Protein AF-A9A2J0-F1 (afdb_monomer_lite)

Secondary structure (DSSP, 8-state):
--------B-TTS-BHHHHHHHH----THHHHHHHHHHHHHHHHHHHHHHHHHHHHHHHHHHHHHHHHHHHHHHHHHHHHHHHHHHHHHHHHHHHHHHHHHHHHHHHHHHHHHHHHHHHHHHHHHH--

pLDDT: mean 83.75, std 17.46, range [50.47, 98.62]

Radius of gyration: 54.4 Å; chains: 1; bounding box: 110×31×153 Å

Sequence (128 aa):
MPKKRKVRVNPLGIDKKRLVKNHGSPKITNISKQRKNKQNQNKKHSNIREKIKDEKQILLKDSEKLKQNLKKLQTLVISMSGLEKLSKDSIRRIQQKRQKICKENERLFKKINSSAKRLSELETKFGR

Foldseek 3Di:
DDDDDDQDDDPVRHGPVVCCVPPPDDPPVVVVVVVVVVVVVVVVVVVVVVVVVVVVVVVVVVVVVVVVVVVVVVVVVVVVVVVVVVVVVVVVVVVVVVVVVVVVVVVVVVVVVVVVVVVVVVCVVPPD

Structure (mmCIF, N/CA/C/O backbone):
data_AF-A9A2J0-F1
#
_entry.id   AF-A9A2J0-F1
#
loop_
_atom_site.group_PDB
_atom_site.id
_atom_site.type_symbol
_atom_site.label_atom_id
_atom_site.label_alt_id
_atom_site.label_comp_id
_atom_site.label_asym_id
_atom_site.label_entity_id
_atom_site.label_seq_id
_atom_site.pdbx_PDB_ins_code
_atom_site.Cartn_x
_atom_site.Cartn_y
_atom_site.Cartn_z
_atom_site.occupancy
_atom_site.B_iso_or_equiv
_atom_site.auth_seq_id
_atom_site.auth_comp_id
_atom_site.auth_asym_id
_atom_site.auth_atom_id
_atom_site.pdbx_PDB_model_num
ATOM 1 N N . MET A 1 1 ? 80.002 19.233 -80.191 1.00 51.62 1 MET A N 1
ATOM 2 C CA . MET A 1 1 ? 78.858 18.947 -81.092 1.00 51.62 1 MET A CA 1
ATOM 3 C C . MET A 1 1 ? 77.550 18.987 -80.302 1.00 51.62 1 MET A C 1
ATOM 5 O O . MET A 1 1 ? 77.440 18.237 -79.336 1.00 51.62 1 MET A O 1
ATOM 9 N N . PRO A 1 2 ? 76.583 19.867 -80.621 1.00 50.59 2 PRO A N 1
ATOM 10 C CA . PRO A 1 2 ? 75.368 20.017 -79.820 1.00 50.59 2 PRO A CA 1
ATOM 11 C C . PRO A 1 2 ? 74.375 18.873 -80.084 1.00 50.59 2 PRO A C 1
ATOM 13 O O . PRO A 1 2 ? 74.088 18.521 -81.228 1.00 50.59 2 PRO A O 1
ATOM 16 N N . LYS A 1 3 ? 73.840 18.278 -79.009 1.00 53.69 3 LYS A N 1
ATOM 17 C CA . LYS A 1 3 ? 72.864 17.177 -79.067 1.00 53.69 3 LYS A CA 1
ATOM 18 C C . LYS A 1 3 ? 71.531 17.685 -79.644 1.00 53.69 3 LYS A C 1
ATOM 20 O O . LYS A 1 3 ? 70.820 18.444 -78.986 1.00 53.69 3 LYS A O 1
ATOM 25 N N . LYS A 1 4 ? 71.168 17.253 -80.858 1.00 57.59 4 LYS A N 1
ATOM 26 C CA . LYS A 1 4 ? 69.877 17.578 -81.498 1.00 57.59 4 LYS A CA 1
ATOM 27 C C . LYS A 1 4 ? 68.721 16.931 -80.718 1.00 57.59 4 LYS A C 1
ATOM 29 O O . LYS A 1 4 ? 68.597 15.709 -80.670 1.00 57.59 4 LYS A O 1
ATOM 34 N N . ARG A 1 5 ? 67.856 17.745 -80.101 1.00 58.84 5 ARG A N 1
ATOM 35 C CA . ARG A 1 5 ? 66.616 17.282 -79.449 1.00 58.84 5 ARG A CA 1
ATOM 36 C C . ARG A 1 5 ? 65.600 16.866 -80.520 1.00 58.84 5 ARG A C 1
ATOM 38 O O . ARG A 1 5 ? 65.151 17.708 -81.290 1.00 58.84 5 ARG A O 1
ATOM 45 N N . LYS A 1 6 ? 65.208 15.586 -80.556 1.00 60.97 6 LYS A N 1
ATOM 46 C CA . LYS A 1 6 ? 64.122 15.100 -81.427 1.00 60.97 6 LYS A CA 1
ATOM 47 C C . LYS A 1 6 ? 62.783 15.674 -80.945 1.00 60.97 6 LYS A C 1
ATOM 49 O O . LYS A 1 6 ? 62.326 15.349 -79.848 1.00 60.97 6 LYS A O 1
ATOM 54 N N . VAL A 1 7 ? 62.164 16.534 -81.749 1.00 61.81 7 VAL A N 1
ATOM 55 C CA . VAL A 1 7 ? 60.816 17.063 -81.498 1.00 61.81 7 VAL A CA 1
ATOM 56 C C . VAL A 1 7 ? 59.806 15.979 -81.881 1.00 61.81 7 VAL A C 1
ATOM 58 O O . VAL A 1 7 ? 59.775 15.534 -83.024 1.00 61.81 7 VAL A O 1
ATOM 61 N N . ARG A 1 8 ? 59.002 15.502 -80.922 1.00 62.88 8 ARG A N 1
ATOM 62 C CA . ARG A 1 8 ? 57.929 14.529 -81.191 1.00 62.88 8 ARG A CA 1
ATOM 63 C C . ARG A 1 8 ? 56.725 15.257 -81.793 1.00 62.88 8 ARG A C 1
ATOM 65 O O . ARG A 1 8 ? 55.858 15.730 -81.060 1.00 62.88 8 ARG A O 1
ATOM 72 N N . VAL A 1 9 ? 56.689 15.339 -83.117 1.00 64.00 9 VAL A N 1
ATOM 73 C CA . VAL A 1 9 ? 55.522 15.777 -83.896 1.00 64.00 9 VAL A CA 1
ATOM 74 C C . VAL A 1 9 ? 54.495 14.644 -84.023 1.00 64.00 9 VAL A C 1
ATOM 76 O O . VAL A 1 9 ? 54.839 13.467 -83.912 1.00 64.00 9 VAL A O 1
ATOM 79 N N . ASN A 1 10 ? 53.216 14.989 -84.171 1.00 64.31 10 ASN A N 1
ATOM 80 C CA . ASN A 1 10 ? 52.158 14.025 -84.510 1.00 64.31 10 ASN A CA 1
ATOM 81 C C . ASN A 1 10 ? 52.184 13.712 -86.029 1.00 64.31 10 ASN A C 1
ATOM 83 O O . ASN A 1 10 ? 52.892 14.405 -86.757 1.00 64.31 10 ASN A O 1
ATOM 87 N N . PRO A 1 11 ? 51.428 12.719 -86.542 1.00 62.19 11 PRO A N 1
ATOM 88 C CA . PRO A 1 11 ? 51.513 12.285 -87.947 1.00 62.19 11 PRO A CA 1
ATOM 89 C C . PRO A 1 11 ? 51.119 13.356 -88.982 1.00 62.19 11 PRO A C 1
ATOM 91 O O . PRO A 1 11 ? 51.416 13.202 -90.156 1.00 62.19 11 PRO A O 1
ATOM 94 N N . LEU A 1 12 ? 50.518 14.468 -88.545 1.00 68.50 12 LEU A N 1
ATOM 95 C CA . LEU A 1 12 ? 50.225 15.653 -89.363 1.00 68.50 12 LEU A CA 1
ATOM 96 C C . LEU A 1 12 ? 51.346 16.718 -89.322 1.00 68.50 12 LEU A C 1
ATOM 98 O O . LEU A 1 12 ? 51.126 17.863 -89.694 1.00 68.50 12 LEU A O 1
ATOM 102 N N . GLY A 1 13 ? 52.531 16.390 -88.794 1.00 65.06 13 GLY A N 1
ATOM 103 C CA . GLY A 1 13 ? 53.693 17.292 -88.752 1.00 65.06 13 GLY A CA 1
ATOM 104 C C . GLY A 1 13 ? 53.655 18.378 -87.669 1.00 65.06 13 GLY A C 1
ATOM 105 O O . GLY A 1 13 ? 54.578 19.182 -87.565 1.00 65.06 13 GLY A O 1
ATOM 106 N N . ILE A 1 14 ? 52.623 18.404 -86.821 1.00 66.62 14 ILE A N 1
ATOM 107 C CA . ILE A 1 14 ? 52.437 19.454 -85.810 1.00 66.62 14 ILE A CA 1
ATOM 108 C C . ILE A 1 14 ? 53.140 19.082 -84.497 1.00 66.62 14 ILE A C 1
ATOM 110 O O . ILE A 1 14 ? 52.974 17.975 -83.971 1.00 66.62 14 ILE A O 1
ATOM 114 N N . ASP A 1 15 ? 53.908 20.026 -83.940 1.00 66.50 15 ASP A N 1
ATOM 115 C CA . ASP A 1 15 ? 54.575 19.871 -82.645 1.00 66.50 15 ASP A CA 1
ATOM 116 C C . ASP A 1 15 ? 53.530 19.758 -81.528 1.00 66.50 15 ASP A C 1
ATOM 118 O O . ASP A 1 15 ? 52.732 20.673 -81.291 1.00 66.50 15 ASP A O 1
ATOM 122 N N . LYS A 1 16 ? 53.554 18.632 -80.806 1.00 62.31 16 LYS A N 1
ATOM 123 C CA . LYS A 1 16 ? 52.623 18.348 -79.706 1.00 62.31 16 LYS A CA 1
ATOM 124 C C . LYS A 1 16 ? 52.633 19.451 -78.649 1.00 62.31 16 LYS A C 1
ATOM 126 O O . LYS A 1 16 ? 51.602 19.714 -78.038 1.00 62.31 16 LYS A O 1
ATOM 131 N N . LYS A 1 17 ? 53.763 20.142 -78.459 1.00 62.41 17 LYS A N 1
ATOM 132 C CA . LYS A 1 17 ? 53.866 21.256 -77.503 1.00 62.41 17 LYS A CA 1
ATOM 133 C C . LYS A 1 17 ? 53.149 22.529 -77.965 1.00 62.41 17 LYS A C 1
ATOM 135 O O . LYS A 1 17 ? 52.749 23.323 -77.117 1.00 62.41 17 LYS A O 1
ATOM 140 N N . ARG A 1 18 ? 52.976 22.731 -79.277 1.00 60.41 18 ARG A N 1
ATOM 141 C CA . ARG A 1 18 ? 52.236 23.875 -79.841 1.00 60.41 18 ARG A CA 1
ATOM 142 C C . ARG A 1 18 ? 50.724 23.634 -79.851 1.00 60.41 18 ARG A C 1
ATOM 144 O O . ARG A 1 18 ? 49.977 24.553 -79.539 1.00 60.41 18 ARG A O 1
ATOM 151 N N . LEU A 1 19 ? 50.276 22.398 -80.087 1.00 58.75 19 LEU A N 1
ATOM 152 C CA . LEU A 1 19 ? 48.853 22.017 -80.011 1.00 58.75 19 LEU A CA 1
ATOM 153 C C . LEU A 1 19 ? 48.232 22.289 -78.630 1.00 58.75 19 LEU A C 1
ATOM 155 O O . LEU A 1 19 ? 47.126 22.815 -78.543 1.00 58.75 19 LEU A O 1
ATOM 159 N N . VAL A 1 20 ? 48.969 22.002 -77.552 1.00 59.72 20 VAL A N 1
ATOM 160 C CA . VAL A 1 20 ? 48.517 22.249 -76.168 1.00 59.72 20 VAL A CA 1
ATOM 161 C C . VAL A 1 20 ? 48.371 23.747 -75.862 1.00 59.72 20 VAL A C 1
ATOM 163 O O . VAL A 1 20 ? 47.514 24.122 -75.065 1.00 59.72 20 VAL A O 1
ATOM 166 N N . LYS A 1 21 ? 49.168 24.612 -76.508 1.00 59.03 21 LYS A N 1
ATOM 167 C CA . LYS A 1 21 ? 49.096 26.073 -76.333 1.00 59.03 21 LYS A CA 1
ATOM 168 C C . LYS A 1 21 ? 47.917 26.708 -77.073 1.00 59.03 21 LYS A C 1
ATOM 170 O O . LYS A 1 21 ? 47.348 27.658 -76.553 1.00 59.03 21 LYS A O 1
ATOM 175 N N . ASN A 1 22 ? 47.540 26.178 -78.239 1.00 55.47 22 ASN A N 1
ATOM 176 C CA . ASN A 1 22 ? 46.519 26.798 -79.091 1.00 55.47 22 ASN A CA 1
ATOM 177 C C . ASN A 1 22 ? 45.091 26.298 -78.818 1.00 55.47 22 ASN A C 1
ATOM 179 O O . ASN A 1 22 ? 44.147 27.039 -79.065 1.00 55.47 22 ASN A O 1
ATOM 183 N N . HIS A 1 23 ? 44.914 25.076 -78.297 1.00 55.78 23 HIS A N 1
ATOM 184 C CA . HIS A 1 23 ? 43.576 24.496 -78.080 1.00 55.78 23 HIS A CA 1
ATOM 185 C C . HIS A 1 23 ? 43.218 24.214 -76.622 1.00 55.78 23 HIS A C 1
ATOM 187 O O . HIS A 1 23 ? 42.132 23.705 -76.358 1.00 55.78 23 HIS A O 1
ATOM 193 N N . GLY A 1 24 ? 44.090 24.578 -75.677 1.00 51.75 24 GLY A N 1
ATOM 194 C CA . GLY A 1 24 ? 43.877 24.319 -74.259 1.00 51.75 24 GLY A CA 1
ATOM 195 C C . GLY A 1 24 ? 43.843 22.822 -73.936 1.00 51.75 24 GLY A C 1
ATOM 196 O O . GLY A 1 24 ? 43.386 21.969 -74.694 1.00 51.75 24 GLY A O 1
ATOM 197 N N . SER A 1 25 ? 44.353 22.453 -72.771 1.00 53.72 25 SER A N 1
ATOM 198 C CA . SER A 1 25 ? 44.168 21.098 -72.255 1.00 53.72 25 SER A CA 1
ATOM 199 C C . SER A 1 25 ? 42.660 20.811 -72.141 1.00 53.72 25 SER A C 1
ATOM 201 O O . SER A 1 25 ? 41.952 21.658 -71.579 1.00 53.72 25 SER A O 1
ATOM 203 N N . PRO A 1 26 ? 42.130 19.643 -72.567 1.00 53.53 26 PRO A N 1
ATOM 204 C CA . PRO A 1 26 ? 40.796 19.243 -72.131 1.00 53.53 26 PRO A CA 1
ATOM 205 C C . PRO A 1 26 ? 40.772 19.316 -70.600 1.00 53.53 26 PRO A C 1
ATOM 207 O O . PRO A 1 26 ? 41.730 18.902 -69.944 1.00 53.53 26 PRO A O 1
ATOM 210 N N . LYS A 1 27 ? 39.730 19.936 -70.032 1.00 51.12 27 LYS A N 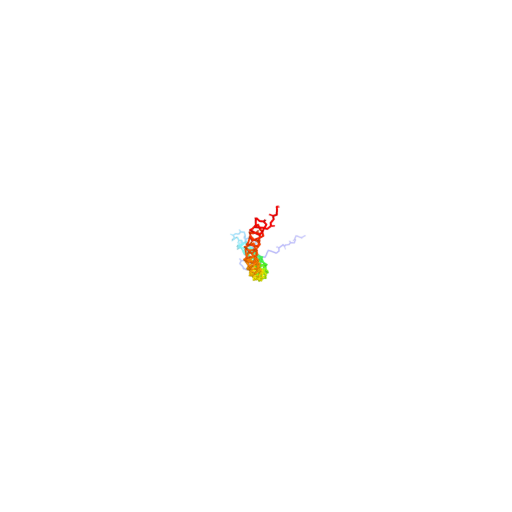1
ATOM 211 C CA . LYS A 1 27 ? 39.594 20.267 -68.601 1.00 51.12 27 LYS A CA 1
ATOM 212 C C . LYS A 1 27 ? 39.628 19.007 -67.711 1.00 51.12 27 LYS A C 1
ATOM 214 O O . LYS A 1 27 ? 38.610 18.579 -67.177 1.00 51.12 27 LYS A O 1
ATOM 219 N N . ILE A 1 28 ? 40.807 18.428 -67.482 1.00 50.47 28 ILE A N 1
ATOM 220 C CA . ILE A 1 28 ? 41.041 17.326 -66.524 1.00 50.47 28 ILE A CA 1
ATOM 221 C C . ILE A 1 28 ? 40.935 17.839 -65.069 1.00 50.47 28 ILE A C 1
ATOM 223 O O . ILE A 1 28 ? 40.810 17.066 -64.119 1.00 50.47 28 ILE A O 1
ATOM 227 N N . THR A 1 29 ? 40.872 19.157 -64.870 1.00 51.03 29 THR A N 1
ATOM 228 C CA . THR A 1 29 ? 40.704 19.812 -63.565 1.00 51.03 29 THR A CA 1
ATOM 229 C C . THR A 1 29 ? 39.357 19.549 -62.880 1.00 51.03 29 THR A C 1
ATOM 231 O O . THR A 1 29 ? 39.261 19.749 -61.669 1.00 51.03 29 THR A O 1
ATOM 234 N N . ASN A 1 30 ? 38.339 19.046 -63.590 1.00 54.28 30 ASN A N 1
ATOM 235 C CA . ASN A 1 30 ? 37.016 18.789 -63.003 1.00 54.28 30 ASN A CA 1
ATOM 236 C C . ASN A 1 30 ? 36.823 17.347 -62.501 1.00 54.28 30 ASN A C 1
ATOM 238 O O . ASN A 1 30 ? 36.126 17.141 -61.508 1.00 54.28 30 ASN A O 1
ATOM 242 N N . ILE A 1 31 ? 37.482 16.353 -63.107 1.00 56.12 31 ILE A N 1
ATOM 243 C CA . ILE A 1 31 ? 37.319 14.934 -62.731 1.00 56.12 31 ILE A CA 1
ATOM 244 C C . ILE A 1 31 ? 37.977 14.648 -61.373 1.00 56.12 31 ILE A C 1
ATOM 246 O O . ILE A 1 31 ? 37.411 13.943 -60.535 1.00 56.12 31 ILE A O 1
ATOM 250 N N . SER A 1 32 ? 39.151 15.231 -61.108 1.00 59.59 32 SER A N 1
ATOM 251 C CA . SER A 1 32 ? 39.848 15.074 -59.823 1.00 59.59 32 SER A CA 1
ATOM 252 C C . SER A 1 32 ? 39.101 15.754 -58.668 1.00 59.59 32 SER A C 1
ATOM 254 O O . SER A 1 32 ? 39.010 15.183 -57.581 1.00 59.59 32 SER A O 1
ATOM 256 N N . LYS A 1 33 ? 38.492 16.924 -58.910 1.00 61.62 33 LYS A N 1
ATOM 257 C CA . LYS A 1 33 ? 37.623 17.619 -57.945 1.00 61.62 33 LYS A CA 1
ATOM 258 C C . LYS A 1 33 ? 36.334 16.840 -57.675 1.00 61.62 33 LYS A C 1
ATOM 260 O O . LYS A 1 33 ? 35.976 16.656 -56.517 1.00 61.62 33 LYS A O 1
ATOM 265 N N . GLN A 1 34 ? 35.680 16.305 -58.709 1.00 61.75 34 GLN A N 1
ATOM 266 C CA . GLN A 1 34 ? 34.487 15.465 -58.546 1.00 61.75 34 GLN A CA 1
ATOM 267 C C . GLN A 1 34 ? 34.779 14.170 -57.773 1.00 61.75 34 GLN A C 1
ATOM 269 O O . GLN A 1 34 ? 33.997 13.796 -56.900 1.00 61.75 34 GLN A O 1
ATOM 274 N N . ARG A 1 35 ? 35.913 13.501 -58.031 1.00 63.47 35 ARG A N 1
ATOM 275 C CA . ARG A 1 35 ? 36.324 12.297 -57.284 1.00 63.47 35 ARG A CA 1
ATOM 276 C C . ARG A 1 35 ? 36.653 12.600 -55.820 1.00 63.47 35 ARG A C 1
ATOM 278 O O . ARG A 1 35 ? 36.184 11.873 -54.947 1.00 63.47 35 ARG A O 1
ATOM 285 N N . LYS A 1 36 ? 37.375 13.693 -55.537 1.00 68.50 36 LYS A N 1
ATOM 286 C CA . LYS A 1 36 ? 37.640 14.153 -54.159 1.00 68.50 36 LYS A CA 1
ATOM 287 C C . LYS A 1 36 ? 36.349 14.524 -53.422 1.00 68.50 36 LYS A C 1
ATOM 289 O O . LYS A 1 36 ? 36.168 14.126 -52.275 1.00 68.50 36 LYS A O 1
ATOM 294 N N . ASN A 1 37 ? 35.418 15.204 -54.093 1.00 65.12 37 ASN A N 1
ATOM 295 C CA . ASN A 1 37 ? 34.115 15.539 -53.516 1.00 65.12 37 ASN A CA 1
ATOM 296 C C . ASN A 1 37 ? 33.284 14.285 -53.216 1.00 65.12 37 ASN A C 1
ATOM 298 O O . ASN A 1 37 ? 32.743 14.183 -52.119 1.00 65.12 37 ASN A O 1
ATOM 302 N N . LYS A 1 38 ? 33.241 13.299 -54.125 1.00 68.69 38 LYS A N 1
ATOM 303 C CA . LYS A 1 38 ? 32.571 12.008 -53.882 1.00 68.69 38 LYS A CA 1
ATOM 304 C C . LYS A 1 38 ? 33.201 11.231 -52.720 1.00 68.69 38 LYS A C 1
ATOM 306 O O . LYS A 1 38 ? 32.475 10.711 -51.881 1.00 68.69 38 LYS A O 1
ATOM 311 N N . GLN A 1 39 ? 34.530 11.193 -52.611 1.00 68.00 39 GLN A N 1
ATOM 312 C CA . GLN A 1 39 ? 35.205 10.555 -51.472 1.00 68.00 39 GLN A CA 1
ATOM 313 C C . GLN A 1 39 ? 34.900 11.260 -50.142 1.00 68.00 39 GLN A C 1
ATOM 315 O O . GLN A 1 39 ? 34.634 10.590 -49.147 1.00 68.00 39 GLN A O 1
ATOM 320 N N . ASN A 1 40 ? 34.876 12.596 -50.119 1.00 70.00 40 ASN A N 1
ATOM 321 C CA . ASN A 1 40 ? 34.511 13.360 -48.923 1.00 70.00 40 ASN A CA 1
ATOM 322 C C . ASN A 1 40 ? 33.041 13.161 -48.527 1.00 70.00 40 ASN A C 1
ATOM 324 O O . ASN A 1 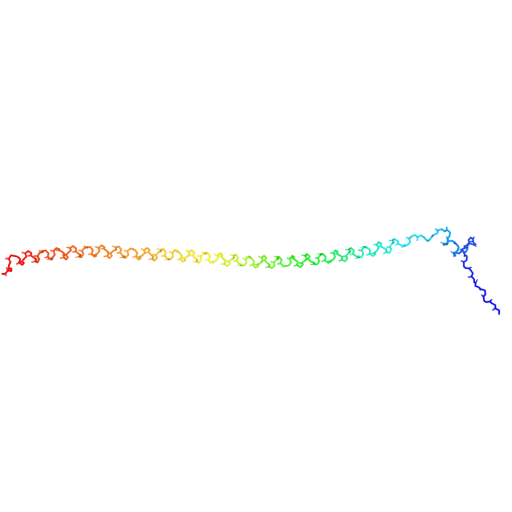40 ? 32.748 13.041 -47.341 1.00 70.00 40 ASN A O 1
ATOM 328 N N . GLN A 1 41 ? 32.128 13.088 -49.498 1.00 70.56 41 GLN A N 1
ATOM 329 C CA . GLN A 1 41 ? 30.715 12.771 -49.262 1.00 70.56 41 GLN A CA 1
ATOM 330 C C . GLN A 1 41 ? 30.567 11.363 -48.665 1.00 70.56 41 GLN A C 1
ATOM 332 O O . GLN A 1 41 ? 29.944 11.203 -47.621 1.00 70.56 41 GLN A O 1
ATOM 337 N N . ASN A 1 42 ? 31.231 10.357 -49.244 1.00 71.69 42 ASN A N 1
ATOM 338 C CA . ASN A 1 42 ? 31.192 8.982 -48.739 1.00 71.69 42 ASN A CA 1
ATOM 339 C C . ASN A 1 42 ? 31.740 8.866 -47.306 1.00 71.69 42 ASN A C 1
ATOM 341 O O . ASN A 1 42 ? 31.136 8.190 -46.477 1.00 71.69 42 ASN A O 1
ATOM 345 N N . LYS A 1 43 ? 32.832 9.573 -46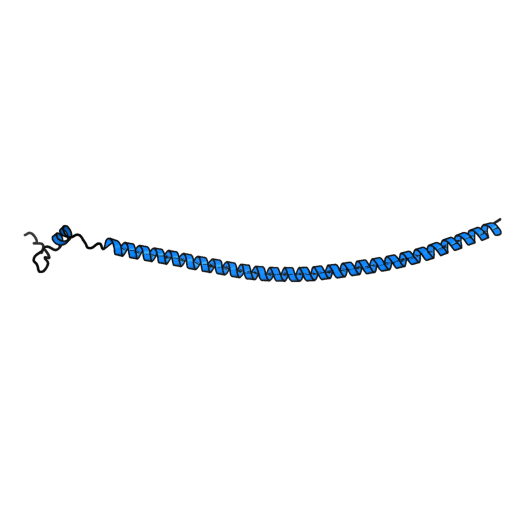.982 1.00 74.88 43 LYS A N 1
ATOM 346 C CA . LYS A 1 43 ? 33.369 9.642 -45.610 1.00 74.88 43 LYS A CA 1
ATOM 347 C C . LYS A 1 43 ? 32.387 10.296 -44.635 1.00 74.88 43 LYS A C 1
ATOM 349 O O . LYS A 1 43 ? 32.165 9.768 -43.551 1.00 74.88 43 LYS A O 1
ATOM 354 N N . LYS A 1 44 ? 31.755 11.410 -45.027 1.00 77.88 44 LYS A N 1
ATOM 355 C CA . LYS A 1 44 ? 30.720 12.069 -44.212 1.00 77.88 44 LYS A CA 1
ATOM 356 C C . LYS A 1 44 ? 29.530 11.140 -43.956 1.00 77.88 44 LYS A C 1
ATOM 358 O O . LYS A 1 44 ? 29.099 11.020 -42.815 1.00 77.88 44 LYS A O 1
ATOM 363 N N . HIS A 1 45 ? 29.040 10.441 -44.980 1.00 76.25 45 HIS A N 1
ATOM 364 C CA . HIS A 1 45 ? 27.954 9.471 -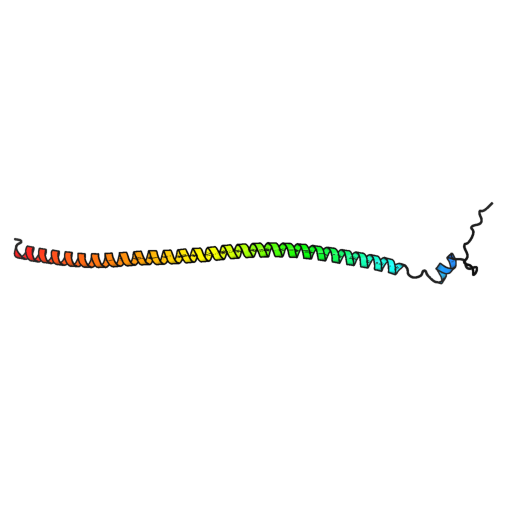44.828 1.00 76.25 45 HIS A CA 1
ATOM 365 C C . HIS A 1 45 ? 28.342 8.272 -43.954 1.00 76.25 45 HIS A C 1
ATOM 367 O O . HIS A 1 45 ? 27.499 7.800 -43.195 1.00 76.25 45 HIS A O 1
ATOM 373 N N . SER A 1 46 ? 29.593 7.802 -44.020 1.00 78.88 46 SER A N 1
ATOM 374 C CA . SER A 1 46 ? 30.101 6.746 -43.131 1.00 78.88 46 SER A CA 1
ATOM 375 C C . SER A 1 46 ? 30.078 7.189 -41.668 1.00 78.88 46 SER A C 1
ATOM 377 O O . SER A 1 46 ? 29.481 6.508 -40.842 1.00 78.88 46 SER A O 1
ATOM 379 N N . ASN A 1 47 ? 30.609 8.381 -41.368 1.00 87.50 47 ASN A N 1
ATOM 380 C CA . ASN A 1 47 ? 30.607 8.927 -40.006 1.00 87.50 47 ASN A CA 1
ATOM 381 C C . ASN A 1 47 ? 29.189 9.149 -39.466 1.00 87.50 47 ASN A C 1
ATOM 383 O O . ASN A 1 47 ? 28.930 8.911 -38.293 1.00 87.50 47 ASN A O 1
ATOM 387 N N . ILE A 1 48 ? 28.257 9.611 -40.307 1.00 92.31 48 ILE A N 1
ATOM 388 C CA . ILE A 1 48 ? 26.854 9.779 -39.904 1.00 92.31 48 ILE A CA 1
ATOM 389 C C . ILE A 1 48 ? 26.215 8.416 -39.605 1.00 92.31 48 ILE A C 1
ATOM 391 O O . ILE A 1 48 ? 25.513 8.279 -38.610 1.00 92.31 48 ILE A O 1
ATOM 395 N N . ARG A 1 49 ? 26.476 7.390 -40.426 1.00 91.56 49 ARG A N 1
ATOM 396 C CA . ARG A 1 49 ? 25.959 6.033 -40.187 1.00 91.56 49 ARG A CA 1
ATOM 397 C C . ARG A 1 49 ? 26.501 5.418 -38.900 1.00 91.56 49 ARG A C 1
ATOM 399 O O . ARG A 1 49 ? 25.743 4.733 -38.222 1.00 91.56 49 ARG A O 1
ATOM 406 N N . GLU A 1 50 ? 27.772 5.635 -38.576 1.00 90.94 50 GLU A N 1
ATOM 407 C CA . GLU A 1 50 ? 28.358 5.173 -37.311 1.00 90.94 50 GLU A CA 1
ATOM 408 C C . GLU A 1 50 ? 27.725 5.882 -36.113 1.00 90.94 50 GLU A C 1
ATOM 410 O O . GLU A 1 50 ? 27.200 5.206 -35.236 1.00 90.94 50 GLU A O 1
ATOM 415 N N . LYS A 1 51 ? 27.609 7.216 -36.147 1.00 93.50 51 LYS A N 1
ATOM 416 C CA . LYS A 1 51 ? 26.917 7.975 -35.091 1.00 93.50 51 LYS A CA 1
ATOM 417 C C . LYS A 1 51 ? 25.481 7.503 -34.860 1.00 93.50 51 LYS A C 1
ATOM 419 O O . LYS A 1 51 ? 25.080 7.296 -33.723 1.00 93.50 51 LYS A O 1
ATOM 424 N N . ILE A 1 52 ? 24.727 7.259 -35.935 1.00 94.75 52 ILE A N 1
ATOM 425 C CA . ILE A 1 52 ? 23.355 6.734 -35.841 1.00 94.75 52 ILE A CA 1
ATOM 426 C C . ILE A 1 52 ? 23.333 5.335 -35.204 1.00 94.75 52 ILE A C 1
ATOM 428 O O . ILE A 1 52 ? 22.410 5.016 -34.453 1.00 94.75 52 ILE A O 1
ATOM 432 N N . LYS A 1 53 ? 24.315 4.473 -35.500 1.00 95.00 53 LYS A N 1
ATOM 433 C CA . LYS A 1 53 ? 24.412 3.149 -34.865 1.00 95.00 53 LYS A CA 1
ATOM 434 C C . LYS A 1 53 ? 24.681 3.272 -33.367 1.00 95.00 53 LYS A C 1
ATOM 436 O O . LYS A 1 53 ? 24.012 2.584 -32.597 1.00 95.00 53 LYS A O 1
ATOM 441 N N . ASP A 1 54 ? 25.595 4.154 -32.977 1.00 94.75 54 ASP A N 1
ATOM 442 C CA . ASP A 1 54 ? 25.943 4.386 -31.574 1.00 94.75 54 ASP A CA 1
ATOM 443 C C . ASP A 1 54 ? 24.744 4.947 -30.798 1.00 94.75 54 ASP A C 1
ATOM 445 O O . ASP A 1 54 ? 24.359 4.400 -29.763 1.00 94.75 54 ASP A O 1
ATOM 449 N N . GLU A 1 55 ? 24.071 5.964 -31.344 1.00 95.38 55 GLU A N 1
ATOM 450 C CA . GLU A 1 55 ? 22.849 6.540 -30.767 1.00 95.38 55 GLU A CA 1
ATOM 451 C C . GLU A 1 55 ? 21.738 5.494 -30.633 1.00 95.38 55 GLU A C 1
ATOM 453 O O . GLU A 1 55 ? 21.094 5.392 -29.587 1.00 95.38 55 GLU A O 1
ATOM 458 N N . LYS A 1 56 ? 21.543 4.646 -31.651 1.00 96.25 56 LYS A N 1
ATOM 459 C CA . LYS A 1 56 ? 20.571 3.549 -31.585 1.00 96.25 56 LYS A CA 1
ATOM 460 C C . LYS A 1 56 ? 20.915 2.558 -30.472 1.00 96.25 56 LYS A C 1
ATOM 462 O O . LYS A 1 56 ? 20.013 2.073 -29.793 1.00 96.25 56 LYS A O 1
ATOM 467 N N . GLN A 1 57 ? 22.194 2.246 -30.275 1.00 95.88 57 GLN A N 1
ATOM 468 C CA . GLN A 1 57 ? 22.617 1.326 -29.222 1.00 95.88 57 GLN A CA 1
ATOM 469 C C . GLN A 1 57 ? 22.415 1.924 -27.824 1.00 95.88 57 GLN A C 1
ATOM 471 O O . GLN A 1 57 ? 21.989 1.207 -26.918 1.00 95.88 57 GLN A O 1
ATOM 476 N N . ILE A 1 58 ? 22.669 3.225 -27.655 1.00 96.69 58 ILE A N 1
ATOM 477 C CA . ILE A 1 58 ? 22.380 3.953 -26.412 1.00 96.69 58 ILE A CA 1
ATOM 478 C C . ILE A 1 58 ? 20.875 3.923 -26.127 1.00 96.69 58 ILE A C 1
ATOM 480 O O . ILE A 1 58 ? 20.471 3.473 -25.058 1.00 96.69 58 ILE A O 1
ATOM 484 N N . LEU A 1 59 ? 20.042 4.275 -27.110 1.00 97.00 59 LEU A N 1
ATOM 485 C CA . LEU A 1 59 ? 18.583 4.263 -26.966 1.00 97.00 59 LEU A CA 1
ATOM 486 C C . LEU A 1 59 ? 18.029 2.880 -26.600 1.00 97.00 59 LEU A C 1
ATOM 488 O O . LEU A 1 59 ? 17.095 2.780 -25.805 1.00 97.00 59 LEU A O 1
ATOM 492 N N . LEU A 1 60 ? 18.597 1.803 -27.151 1.00 97.19 60 LEU A N 1
ATOM 493 C CA . LEU A 1 60 ? 18.205 0.439 -26.789 1.00 97.19 60 LEU A CA 1
ATOM 494 C C . LEU A 1 60 ? 18.536 0.126 -25.324 1.00 97.19 60 LEU A C 1
ATOM 496 O O . LEU A 1 60 ? 17.667 -0.363 -24.602 1.00 97.19 60 LEU A O 1
ATOM 500 N N . LYS A 1 61 ? 19.749 0.465 -24.867 1.00 97.06 61 LYS A N 1
ATOM 501 C CA . LYS A 1 61 ? 20.156 0.288 -23.461 1.00 97.06 61 LYS A CA 1
ATOM 502 C C . LYS A 1 61 ? 19.277 1.104 -22.514 1.00 97.06 61 LYS A C 1
ATOM 504 O O . LYS A 1 61 ? 18.831 0.587 -21.489 1.00 97.06 61 LYS A O 1
ATOM 509 N N . ASP A 1 62 ? 18.984 2.350 -22.869 1.00 97.50 62 ASP A N 1
ATOM 510 C CA . ASP A 1 62 ? 18.119 3.222 -22.074 1.00 97.50 62 ASP A CA 1
ATOM 511 C C . ASP A 1 62 ? 16.683 2.693 -22.027 1.00 97.50 62 ASP A C 1
ATOM 513 O O . ASP A 1 62 ? 16.065 2.676 -20.961 1.00 97.50 62 ASP A O 1
ATOM 517 N N . SER A 1 63 ? 16.168 2.169 -23.144 1.00 97.38 63 SER A N 1
ATOM 518 C CA . SER A 1 63 ? 14.854 1.522 -23.200 1.00 97.38 63 SER A CA 1
ATOM 519 C C . SER A 1 63 ? 14.777 0.296 -22.286 1.00 97.38 63 SER A C 1
ATOM 521 O O . SER A 1 63 ? 13.806 0.128 -21.545 1.00 97.38 63 SER A O 1
ATOM 523 N N . GLU A 1 64 ? 15.801 -0.558 -22.288 1.00 97.44 64 GLU A N 1
ATOM 524 C CA . GLU A 1 64 ? 15.868 -1.726 -21.405 1.00 97.44 64 GLU A CA 1
ATOM 525 C C . GLU A 1 64 ? 15.936 -1.324 -19.931 1.00 97.44 64 GLU A C 1
ATOM 527 O O . GLU A 1 64 ? 15.181 -1.850 -19.107 1.00 97.44 64 GLU A O 1
ATOM 532 N N . LYS A 1 65 ? 16.777 -0.338 -19.600 1.00 97.75 65 LYS A N 1
ATOM 533 C CA . LYS A 1 65 ? 16.879 0.215 -18.245 1.00 97.75 65 LYS A CA 1
ATOM 534 C C . LYS A 1 65 ? 15.546 0.805 -17.784 1.00 97.75 65 LYS A C 1
ATOM 536 O O . LYS A 1 65 ? 15.122 0.564 -16.652 1.00 97.75 65 LYS A O 1
ATOM 541 N N . LEU A 1 66 ? 14.846 1.518 -18.664 1.00 98.12 66 LEU A N 1
ATOM 542 C CA . LEU A 1 66 ? 13.533 2.081 -18.369 1.00 98.12 66 LEU A CA 1
ATOM 543 C C . LEU A 1 66 ? 12.494 0.983 -18.112 1.00 98.12 66 LEU A C 1
ATOM 545 O O . LEU A 1 66 ? 11.762 1.068 -17.129 1.00 98.12 66 LEU A O 1
ATOM 549 N N . LYS A 1 67 ? 12.471 -0.088 -18.918 1.00 97.81 67 LYS A N 1
ATOM 550 C CA . LYS A 1 67 ? 11.594 -1.254 -18.690 1.00 97.81 67 LYS A CA 1
ATOM 551 C C . LYS A 1 67 ? 11.858 -1.914 -17.336 1.00 97.81 67 LYS A C 1
ATOM 553 O O . LYS A 1 67 ? 10.913 -2.293 -16.645 1.00 97.81 67 LYS A O 1
ATOM 558 N N . GLN A 1 68 ? 13.123 -2.046 -16.939 1.00 98.00 68 GLN A N 1
ATOM 559 C CA . GLN A 1 68 ? 13.482 -2.589 -15.626 1.00 98.00 68 GLN A CA 1
ATOM 560 C C . GLN A 1 68 ? 13.013 -1.680 -14.485 1.00 98.00 68 GLN A C 1
ATOM 562 O O . GLN A 1 68 ? 12.448 -2.168 -13.506 1.00 98.00 68 GLN A O 1
ATOM 567 N N . ASN A 1 69 ? 13.200 -0.366 -14.615 1.00 98.00 69 ASN A N 1
ATOM 568 C CA . ASN A 1 69 ? 12.735 0.601 -13.621 1.00 98.00 69 ASN A CA 1
ATOM 569 C C . ASN A 1 69 ? 11.206 0.605 -13.500 1.00 98.00 69 ASN A C 1
ATOM 571 O O . ASN A 1 69 ? 10.688 0.622 -12.386 1.00 98.00 69 ASN A O 1
ATOM 575 N N . LEU A 1 70 ? 10.486 0.500 -14.620 1.00 98.06 70 LEU A N 1
ATOM 576 C CA . LEU A 1 70 ? 9.028 0.365 -14.638 1.00 98.06 70 LEU A CA 1
ATOM 577 C C . LEU A 1 70 ? 8.561 -0.869 -13.861 1.00 98.06 70 LEU A C 1
ATOM 579 O O . LEU A 1 70 ? 7.681 -0.752 -13.014 1.00 98.06 70 LEU A O 1
ATOM 583 N N . LYS A 1 71 ? 9.194 -2.030 -14.076 1.00 97.31 71 LYS A N 1
ATOM 584 C CA . LYS A 1 71 ? 8.892 -3.251 -13.308 1.00 97.31 71 LYS A CA 1
ATOM 585 C C . LYS A 1 71 ? 9.138 -3.062 -11.811 1.00 97.31 71 LYS A C 1
ATOM 587 O O . LYS A 1 71 ? 8.295 -3.438 -11.005 1.00 97.31 71 LYS A O 1
ATOM 592 N N . LYS A 1 72 ? 10.264 -2.446 -11.429 1.00 97.81 72 LYS A N 1
ATOM 593 C CA . LYS A 1 72 ? 10.569 -2.150 -10.017 1.00 97.81 72 LYS A CA 1
ATOM 594 C C . LYS A 1 72 ? 9.503 -1.248 -9.390 1.00 97.81 72 LYS A C 1
ATOM 596 O O . LYS A 1 72 ? 9.032 -1.544 -8.296 1.00 97.81 72 LYS A O 1
ATOM 601 N N . LEU A 1 73 ? 9.090 -0.191 -10.091 1.00 97.69 73 LEU A N 1
ATOM 602 C CA . LEU A 1 73 ? 8.029 0.710 -9.635 1.00 97.69 73 LEU A CA 1
ATOM 603 C C . LEU A 1 73 ? 6.680 -0.006 -9.507 1.00 97.69 73 LEU A C 1
ATOM 605 O O . LEU A 1 73 ? 5.994 0.186 -8.510 1.00 97.69 73 LEU A O 1
ATOM 609 N N . GLN A 1 74 ? 6.317 -0.871 -10.455 1.00 97.38 74 GLN A N 1
ATOM 610 C CA . GLN A 1 74 ? 5.090 -1.672 -10.372 1.00 97.38 74 GLN A CA 1
ATOM 611 C C . GLN A 1 74 ? 5.085 -2.580 -9.138 1.00 97.38 74 GLN A C 1
ATOM 613 O O . GLN A 1 74 ? 4.100 -2.604 -8.400 1.00 97.38 74 GLN A O 1
ATOM 618 N N . THR A 1 75 ? 6.195 -3.272 -8.863 1.00 96.56 75 THR A N 1
ATOM 619 C CA . THR A 1 75 ? 6.335 -4.090 -7.650 1.00 96.56 75 THR A CA 1
ATOM 620 C C . THR A 1 75 ? 6.189 -3.244 -6.386 1.00 96.56 75 THR A C 1
ATOM 622 O O . THR A 1 75 ? 5.462 -3.638 -5.475 1.00 96.56 75 THR A O 1
ATOM 625 N N . LEU A 1 76 ? 6.820 -2.065 -6.347 1.00 97.38 76 LEU A N 1
ATOM 626 C CA . LEU A 1 76 ? 6.715 -1.140 -5.217 1.00 97.38 76 LEU A CA 1
ATOM 627 C C . LEU A 1 76 ? 5.278 -0.652 -4.996 1.00 97.38 76 LEU A C 1
ATOM 629 O O . LEU A 1 76 ? 4.811 -0.613 -3.861 1.00 97.38 76 LEU A O 1
ATOM 633 N N . VAL A 1 77 ? 4.545 -0.321 -6.061 1.00 96.38 77 VAL A N 1
ATOM 634 C CA . VAL A 1 77 ? 3.135 0.087 -5.960 1.00 96.38 77 VAL A CA 1
ATOM 635 C C . VAL A 1 77 ? 2.284 -1.038 -5.370 1.00 96.38 77 VAL A C 1
ATOM 637 O O . VAL A 1 77 ? 1.491 -0.796 -4.459 1.00 96.38 77 VAL A O 1
ATOM 640 N N . ILE A 1 78 ? 2.479 -2.279 -5.825 1.00 95.00 78 ILE A N 1
ATOM 641 C CA . ILE A 1 78 ? 1.758 -3.439 -5.285 1.00 95.00 78 ILE A CA 1
ATOM 642 C C . ILE A 1 78 ? 2.093 -3.626 -3.801 1.00 95.00 78 ILE A C 1
ATOM 644 O O . ILE A 1 78 ? 1.171 -3.747 -2.991 1.00 95.00 78 ILE A O 1
ATOM 648 N N . SER A 1 79 ? 3.375 -3.585 -3.418 1.00 95.69 79 SER A N 1
ATOM 649 C CA . SER A 1 79 ? 3.769 -3.724 -2.011 1.00 95.69 79 SER A CA 1
ATOM 650 C C . SER A 1 79 ? 3.194 -2.610 -1.141 1.00 95.69 79 SER A C 1
ATOM 652 O O . SER A 1 79 ? 2.666 -2.890 -0.068 1.00 95.69 79 SER A O 1
ATOM 654 N N . MET A 1 80 ? 3.210 -1.364 -1.624 1.00 96.75 80 MET A N 1
ATOM 655 C CA . MET A 1 80 ? 2.629 -0.222 -0.914 1.00 96.75 80 MET A CA 1
ATOM 656 C C . MET A 1 80 ? 1.117 -0.380 -0.734 1.00 96.75 80 MET A C 1
ATOM 658 O O . MET A 1 80 ? 0.609 -0.167 0.365 1.00 96.75 80 MET A O 1
ATOM 662 N N . SER A 1 81 ? 0.401 -0.844 -1.763 1.00 94.69 81 SER A N 1
ATOM 663 C CA . SER A 1 81 ? -1.035 -1.130 -1.653 1.00 94.69 81 SER A CA 1
ATOM 664 C C . SER A 1 81 ? -1.337 -2.246 -0.641 1.00 94.69 81 SER A C 1
ATOM 666 O O . SER A 1 81 ? -2.338 -2.191 0.075 1.00 94.69 81 SER A O 1
ATOM 668 N N . GLY A 1 82 ? -0.458 -3.251 -0.536 1.00 95.62 82 GLY A N 1
ATOM 669 C CA . GLY A 1 82 ? -0.549 -4.309 0.469 1.00 95.62 82 GLY A CA 1
ATOM 670 C C . GLY A 1 82 ? -0.356 -3.774 1.888 1.00 95.62 82 GLY A C 1
ATOM 671 O O . GLY A 1 82 ? -1.153 -4.080 2.775 1.00 95.62 82 GLY A O 1
ATOM 672 N N . LEU A 1 83 ? 0.649 -2.917 2.088 1.00 95.81 83 LEU A N 1
ATOM 673 C CA . LEU A 1 83 ? 0.899 -2.24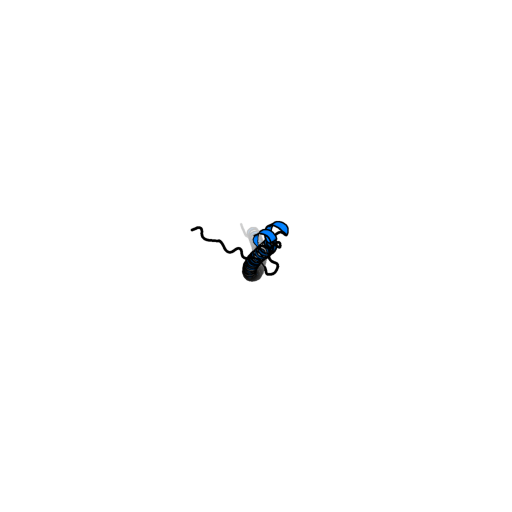8 3.367 1.00 95.81 83 LEU A CA 1
ATOM 674 C C . LEU A 1 83 ? -0.273 -1.352 3.783 1.00 95.81 83 LEU A C 1
ATOM 676 O O . LEU A 1 83 ? -0.669 -1.365 4.947 1.00 95.81 83 LEU A O 1
ATOM 680 N N . GLU A 1 84 ? -0.875 -0.624 2.843 1.00 96.19 84 GLU A N 1
ATOM 681 C CA . GLU A 1 84 ? -2.041 0.216 3.119 1.00 96.19 84 GLU A CA 1
ATOM 682 C C . GLU A 1 84 ? -3.242 -0.616 3.595 1.00 96.19 84 GLU A C 1
ATOM 684 O O . GLU A 1 84 ? -3.893 -0.262 4.582 1.00 96.19 84 GLU A O 1
ATOM 689 N N . LYS A 1 85 ? -3.508 -1.756 2.943 1.00 96.62 85 LYS A N 1
ATOM 690 C CA . LYS A 1 85 ? -4.567 -2.690 3.360 1.00 96.62 85 LYS A CA 1
ATOM 691 C C . LYS A 1 85 ? -4.316 -3.232 4.767 1.00 96.62 85 LYS A C 1
ATOM 693 O O . LYS A 1 85 ? -5.209 -3.163 5.609 1.00 96.62 85 LYS A O 1
ATOM 698 N N . LEU A 1 86 ? -3.098 -3.704 5.043 1.00 96.38 86 LEU A N 1
ATOM 699 C CA . LEU A 1 86 ? -2.716 -4.209 6.367 1.00 96.38 86 LEU A CA 1
ATOM 700 C C . LEU A 1 86 ? -2.847 -3.131 7.452 1.00 96.38 86 LEU A C 1
ATOM 702 O O . LEU A 1 86 ? -3.349 -3.409 8.543 1.00 96.38 86 LEU A O 1
ATOM 706 N N . SER A 1 87 ? -2.446 -1.896 7.145 1.00 97.69 87 SER A N 1
ATOM 707 C CA . SER A 1 87 ? -2.587 -0.748 8.044 1.00 97.69 87 SER A CA 1
ATOM 708 C C . SER A 1 87 ? -4.058 -0.461 8.362 1.00 97.69 87 SER A C 1
ATOM 710 O O . SER A 1 87 ? -4.443 -0.421 9.534 1.00 97.69 87 SER A O 1
ATOM 712 N N . LYS A 1 88 ? -4.914 -0.364 7.333 1.00 98.06 88 LYS A N 1
ATOM 713 C CA . LYS A 1 88 ? -6.365 -0.163 7.486 1.00 98.06 88 LYS A CA 1
ATOM 714 C C . LYS A 1 88 ? -7.011 -1.260 8.334 1.00 98.06 88 LYS A C 1
ATOM 716 O O . LYS A 1 88 ? -7.793 -0.957 9.235 1.00 98.06 88 LYS A O 1
ATOM 721 N N . ASP A 1 89 ? -6.653 -2.521 8.104 1.00 98.25 89 ASP A N 1
ATOM 722 C CA . ASP A 1 89 ? -7.171 -3.646 8.886 1.00 98.25 89 ASP A CA 1
ATOM 723 C C . ASP A 1 89 ? -6.712 -3.614 10.348 1.00 98.25 89 ASP A C 1
ATOM 725 O O . ASP A 1 89 ? -7.509 -3.887 11.252 1.00 98.25 89 ASP A O 1
ATOM 729 N N . SER A 1 90 ? -5.453 -3.251 10.604 1.00 98.00 90 SER A N 1
ATOM 730 C CA . SER A 1 90 ? -4.929 -3.085 11.963 1.00 98.00 90 SER A CA 1
ATOM 731 C C . SER A 1 90 ? -5.674 -1.979 12.717 1.00 98.00 90 SER A C 1
ATOM 733 O O . SER A 1 90 ? -6.190 -2.212 13.816 1.00 98.00 90 SER A O 1
ATOM 735 N N . ILE A 1 91 ? -5.835 -0.808 12.088 1.00 98.38 91 ILE A N 1
ATOM 736 C CA . ILE A 1 91 ? -6.596 0.322 12.637 1.00 98.38 91 ILE A CA 1
ATOM 737 C C . ILE A 1 91 ? -8.033 -0.109 12.947 1.00 98.38 91 ILE A C 1
ATOM 739 O O . ILE A 1 91 ? -8.513 0.121 14.060 1.00 98.38 91 ILE A O 1
ATOM 743 N N . ARG A 1 92 ? -8.698 -0.809 12.016 1.00 98.44 92 ARG A N 1
ATOM 744 C CA . ARG A 1 92 ? -10.062 -1.323 12.209 1.00 98.44 92 ARG A CA 1
ATOM 745 C C . ARG A 1 92 ? -10.161 -2.227 13.438 1.00 98.44 92 ARG A C 1
ATOM 747 O O . ARG A 1 92 ? -11.061 -2.058 14.259 1.00 98.44 92 ARG A O 1
ATOM 754 N N . ARG A 1 93 ? -9.232 -3.176 13.601 1.00 98.19 93 ARG A N 1
ATOM 755 C CA . ARG A 1 93 ? -9.205 -4.091 14.759 1.00 98.19 93 ARG A CA 1
ATOM 756 C C . ARG A 1 93 ? -9.003 -3.338 16.072 1.00 98.19 93 ARG A C 1
ATOM 758 O O . ARG A 1 93 ? -9.677 -3.640 17.057 1.00 98.19 93 ARG A O 1
ATOM 765 N N . ILE A 1 94 ? -8.099 -2.358 16.096 1.00 98.38 94 ILE A N 1
ATOM 766 C CA . ILE A 1 94 ? -7.852 -1.525 17.281 1.00 98.38 94 ILE A CA 1
ATOM 767 C C . ILE A 1 94 ? -9.109 -0.729 17.643 1.00 98.38 94 ILE A C 1
ATOM 769 O O . ILE A 1 94 ? -9.510 -0.725 18.806 1.00 98.38 94 ILE A O 1
ATOM 773 N N . GLN A 1 95 ? -9.769 -0.107 16.664 1.00 98.56 95 GLN A N 1
ATOM 774 C CA . GLN A 1 95 ? -11.011 0.640 16.879 1.00 98.56 95 GLN A CA 1
ATOM 775 C C . GLN A 1 95 ? -12.128 -0.253 17.436 1.00 98.56 95 GLN A C 1
ATOM 777 O O . GLN A 1 95 ? -12.784 0.121 18.407 1.00 98.56 95 GLN A O 1
ATOM 782 N N . GLN A 1 96 ? -12.292 -1.468 16.905 1.00 98.56 96 GLN A N 1
ATOM 783 C CA . GLN A 1 96 ? -13.259 -2.439 17.427 1.00 98.56 96 GLN A CA 1
ATOM 784 C C . GLN A 1 96 ? -12.961 -2.836 18.879 1.00 98.56 96 GLN A C 1
ATOM 786 O O . GLN A 1 96 ? -13.876 -2.896 19.702 1.00 98.56 96 GLN A O 1
ATOM 791 N N . LYS A 1 97 ? -11.688 -3.087 19.218 1.00 98.44 97 LYS A N 1
ATOM 792 C CA . LYS A 1 97 ? -11.280 -3.384 20.601 1.00 98.44 97 LYS A CA 1
ATOM 793 C C . LYS A 1 97 ? -11.566 -2.206 21.532 1.00 98.44 97 LYS A C 1
ATOM 795 O O . LYS A 1 97 ? -12.159 -2.411 22.587 1.00 98.44 97 LYS A O 1
ATOM 800 N N . ARG A 1 98 ? -11.220 -0.981 21.121 1.00 98.44 98 ARG A N 1
ATOM 801 C CA . ARG A 1 98 ? -11.520 0.243 21.882 1.00 98.44 98 ARG A CA 1
ATOM 802 C C . ARG A 1 98 ? -13.015 0.380 22.146 1.00 98.44 98 ARG A C 1
ATOM 804 O O . ARG A 1 98 ? -13.404 0.593 23.284 1.00 98.44 98 ARG A O 1
ATOM 811 N N . GLN A 1 99 ? -13.853 0.168 21.133 1.00 98.62 99 GLN A N 1
ATOM 812 C CA . GLN A 1 99 ? -15.302 0.265 21.289 1.00 98.62 99 GLN A CA 1
ATOM 813 C C . GLN A 1 99 ? -15.860 -0.762 22.287 1.00 98.62 99 GLN A C 1
ATOM 815 O O . GLN A 1 99 ? -16.759 -0.433 23.061 1.00 98.62 99 GLN A O 1
ATOM 820 N N . LYS A 1 100 ? -15.336 -1.996 22.294 1.00 98.50 100 LYS A N 1
ATOM 821 C CA . LYS A 1 100 ? -15.723 -3.017 23.283 1.00 98.50 100 LYS A CA 1
ATOM 822 C C . LYS A 1 100 ? -15.354 -2.588 24.702 1.00 98.50 100 LYS A C 1
ATOM 824 O O . LYS A 1 100 ? -16.224 -2.590 25.566 1.00 98.50 100 LYS A O 1
ATOM 829 N N . ILE A 1 101 ? -14.114 -2.140 24.900 1.00 98.50 101 ILE A N 1
ATOM 830 C CA . ILE A 1 101 ? -13.625 -1.666 26.201 1.00 98.50 101 ILE A CA 1
ATOM 831 C C . ILE A 1 101 ? -14.451 -0.470 26.689 1.00 98.50 101 ILE A C 1
ATOM 833 O O . ILE A 1 101 ? -14.877 -0.457 27.837 1.00 98.50 101 ILE A O 1
ATOM 837 N N . CYS A 1 102 ? -14.757 0.506 25.826 1.00 98.44 102 CYS A N 1
ATOM 838 C CA . CYS A 1 102 ? -15.602 1.645 26.199 1.00 98.44 102 CYS A CA 1
ATOM 839 C C . CYS A 1 102 ? -16.989 1.196 26.685 1.00 98.44 102 CYS A C 1
ATOM 841 O O . CYS A 1 102 ? -17.440 1.638 27.738 1.00 98.44 102 CYS A O 1
ATOM 843 N N . LYS A 1 103 ? -17.636 0.261 25.975 1.00 98.50 103 LYS A N 1
ATOM 844 C CA . LYS A 1 103 ? -18.943 -0.286 26.381 1.00 98.50 103 LYS A CA 1
ATOM 845 C C . LYS A 1 103 ? -18.875 -1.038 27.711 1.00 98.50 103 LYS A C 1
ATOM 847 O O . LYS A 1 103 ? -19.806 -0.963 28.512 1.00 98.50 103 LYS A O 1
ATOM 852 N N . GLU A 1 104 ? -17.809 -1.796 27.943 1.00 98.62 104 GLU A N 1
ATOM 853 C CA . GLU A 1 104 ? -17.592 -2.498 29.211 1.00 98.62 104 GLU A CA 1
ATOM 854 C C . GLU A 1 104 ? -17.352 -1.516 30.359 1.00 98.62 104 GLU A C 1
ATOM 856 O O . GLU A 1 104 ? -17.997 -1.636 31.401 1.00 98.62 104 GLU A O 1
ATOM 861 N N . ASN A 1 105 ? -16.530 -0.490 30.141 1.00 98.50 105 ASN A N 1
ATOM 862 C CA . ASN A 1 105 ? -16.274 0.565 31.118 1.00 98.50 105 ASN A CA 1
ATOM 863 C C . ASN A 1 105 ? -17.553 1.326 31.484 1.00 98.50 105 ASN A C 1
ATOM 865 O O . ASN A 1 105 ? -17.814 1.531 32.664 1.00 98.50 105 ASN A O 1
ATO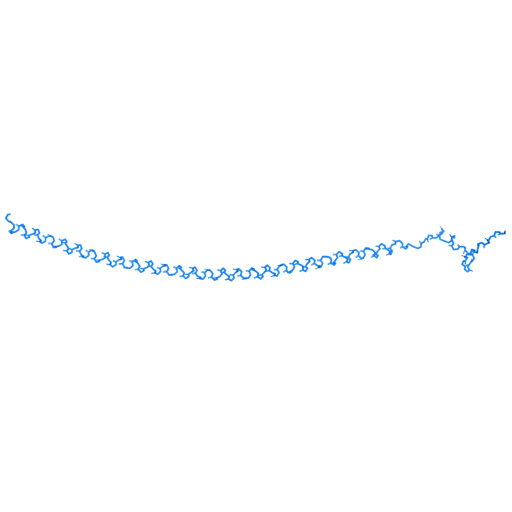M 869 N N . GLU A 1 106 ? -18.400 1.677 30.513 1.00 98.44 106 GLU A N 1
ATOM 870 C CA . GLU A 1 106 ? -19.702 2.306 30.783 1.00 98.44 106 GLU A CA 1
ATOM 871 C C . GLU A 1 106 ? -20.611 1.415 31.640 1.00 98.44 106 GLU A C 1
ATOM 873 O O . GLU A 1 106 ? -21.278 1.890 32.565 1.00 98.44 106 GLU A O 1
ATOM 878 N N . ARG A 1 107 ? -20.645 0.105 31.359 1.00 98.44 107 ARG A N 1
ATOM 879 C CA . ARG A 1 107 ? -21.414 -0.862 32.157 1.00 98.44 107 ARG A CA 1
ATOM 880 C C . ARG A 1 107 ? -20.879 -0.958 33.582 1.00 98.44 107 ARG A C 1
ATOM 882 O O . ARG A 1 107 ? -21.676 -0.986 34.519 1.00 98.44 107 ARG A O 1
ATOM 889 N N . LEU A 1 108 ? -19.560 -1.013 33.749 1.00 98.50 108 LEU A N 1
ATOM 890 C CA . LEU A 1 108 ? -18.917 -1.055 35.062 1.00 98.50 108 LEU A CA 1
ATOM 891 C C . LEU A 1 108 ? -19.169 0.236 35.840 1.00 98.50 108 LEU A C 1
ATOM 893 O O . LEU A 1 108 ? -19.567 0.166 36.997 1.00 98.50 108 LEU A O 1
ATOM 897 N N . PHE A 1 109 ? -19.055 1.394 35.194 1.00 98.50 109 PHE A N 1
ATOM 898 C CA . PHE A 1 109 ? -19.331 2.694 35.802 1.00 98.50 109 PHE A CA 1
ATOM 899 C C . PHE A 1 109 ? -20.767 2.786 36.333 1.00 98.50 109 PHE A C 1
ATOM 901 O O . PHE A 1 109 ? -20.988 3.165 37.481 1.00 98.50 109 PHE A O 1
ATOM 908 N N . LYS A 1 110 ? -21.758 2.343 35.544 1.00 98.25 110 LYS A N 1
ATOM 909 C CA . LYS A 1 110 ? -23.159 2.272 35.995 1.00 98.25 110 LYS A CA 1
ATOM 910 C C . LYS A 1 110 ? -23.330 1.360 37.211 1.00 98.25 110 LYS A C 1
ATOM 912 O O . LYS A 1 110 ? -24.033 1.731 38.149 1.00 98.25 110 LYS A O 1
ATOM 917 N N . LYS A 1 111 ? -22.683 0.188 37.214 1.00 98.38 111 LYS A N 1
ATOM 918 C CA . LYS A 1 111 ? -22.717 -0.739 38.357 1.00 98.38 111 LYS A CA 1
ATOM 919 C C . LYS A 1 111 ? -22.114 -0.099 39.605 1.00 98.38 111 LYS A C 1
ATOM 921 O O . LYS A 1 111 ? -22.769 -0.106 40.641 1.00 98.38 111 LYS A O 1
ATOM 926 N N . ILE A 1 112 ? -20.931 0.504 39.489 1.00 98.44 112 ILE A N 1
ATOM 927 C CA . ILE A 1 112 ? -20.253 1.196 40.592 1.00 98.44 112 ILE A CA 1
ATOM 928 C C . ILE A 1 112 ? -21.154 2.288 41.170 1.00 98.44 112 ILE A C 1
ATOM 930 O O . ILE A 1 112 ? -21.411 2.271 42.368 1.00 98.44 112 ILE A O 1
ATOM 934 N N . ASN A 1 113 ? -21.723 3.160 40.334 1.00 98.19 113 ASN A N 1
ATOM 935 C CA . ASN A 1 113 ? -22.618 4.221 40.804 1.00 98.19 113 ASN A CA 1
ATOM 936 C C . ASN A 1 113 ? -23.870 3.671 41.493 1.00 98.19 113 ASN A C 1
ATOM 938 O O . ASN A 1 113 ? -24.296 4.206 42.513 1.00 98.19 113 ASN A O 1
ATOM 942 N N . SER A 1 114 ? -24.455 2.589 40.971 1.00 97.88 114 SER A N 1
ATOM 943 C CA . SER A 1 114 ? -25.611 1.955 41.614 1.00 97.88 114 SER A CA 1
ATOM 944 C C . SER A 1 114 ? -25.261 1.349 42.978 1.00 97.88 114 SER A C 1
ATOM 946 O O . SER A 1 114 ? -26.044 1.472 43.917 1.00 97.88 114 SER A O 1
ATOM 948 N N . SER A 1 115 ? -24.077 0.744 43.109 1.00 97.88 115 SER A N 1
ATOM 949 C CA . SER A 1 115 ? -23.586 0.194 44.373 1.00 97.88 115 SER A CA 1
ATOM 950 C C . SER A 1 115 ? -23.250 1.297 45.372 1.00 97.88 115 SER A C 1
ATOM 952 O O . SER A 1 115 ? -23.657 1.202 46.523 1.00 97.88 115 SER A O 1
ATOM 954 N N . ALA A 1 116 ? -22.581 2.365 44.931 1.00 97.88 116 ALA A N 1
ATOM 955 C CA . ALA A 1 116 ? -22.274 3.530 45.756 1.00 97.88 116 ALA A CA 1
ATOM 956 C C . ALA A 1 116 ? -23.553 4.204 46.276 1.00 97.88 116 ALA A C 1
ATOM 958 O O . ALA A 1 116 ? -23.654 4.509 47.461 1.00 97.88 116 ALA A O 1
ATOM 959 N N . LYS A 1 117 ? -24.574 4.353 45.419 1.00 97.25 117 LYS A N 1
ATOM 960 C CA . LYS A 1 117 ? -25.882 4.876 45.830 1.00 97.25 117 LYS A CA 1
ATOM 961 C C . LYS A 1 117 ? -26.539 3.993 46.894 1.00 97.25 117 LYS A C 1
ATOM 963 O O . LYS A 1 117 ? -27.006 4.506 47.903 1.00 97.25 117 LYS A O 1
ATOM 968 N N . ARG A 1 118 ? -26.542 2.671 46.696 1.00 96.69 118 ARG A N 1
ATOM 969 C CA . ARG A 1 118 ? -27.085 1.719 47.681 1.00 96.69 118 ARG A CA 1
ATOM 970 C C . ARG A 1 118 ? -26.335 1.763 49.009 1.00 96.69 118 ARG A C 1
ATOM 972 O O . ARG A 1 118 ? -26.977 1.690 50.047 1.00 96.69 118 ARG A O 1
ATOM 979 N N . LEU A 1 119 ? -25.007 1.879 48.983 1.00 96.19 119 LEU A N 1
ATOM 980 C CA . LEU A 1 119 ? -24.205 2.034 50.199 1.00 96.19 119 LEU A CA 1
ATOM 981 C C . LEU A 1 119 ? -24.610 3.297 50.957 1.00 96.19 119 LEU A C 1
ATOM 983 O O . LEU A 1 119 ? -24.931 3.199 52.132 1.00 96.19 119 LEU A O 1
ATOM 987 N N . SER A 1 120 ? -24.728 4.435 50.272 1.00 95.50 120 SER A N 1
ATOM 988 C CA . SER A 1 120 ? -25.189 5.685 50.887 1.00 95.50 120 SER A CA 1
ATOM 989 C C . SER A 1 120 ? -26.611 5.576 51.468 1.00 95.50 120 SER A C 1
ATOM 991 O O . SER A 1 120 ? -26.883 6.052 52.570 1.00 95.50 120 SER A O 1
ATOM 993 N N . GLU A 1 121 ? -27.530 4.889 50.781 1.00 95.62 121 GLU A N 1
ATOM 994 C CA . GLU A 1 121 ? -28.879 4.610 51.303 1.00 95.62 121 GLU A CA 1
ATOM 995 C C . GLU A 1 121 ? -28.867 3.704 52.547 1.00 95.62 121 GLU A C 1
ATOM 997 O O . GLU A 1 121 ? -29.742 3.818 53.402 1.00 95.62 121 GLU A O 1
ATOM 1002 N N . LEU A 1 122 ? -27.909 2.783 52.658 1.00 95.44 122 LEU A N 1
ATOM 1003 C CA . LEU A 1 122 ? -27.758 1.928 53.837 1.00 95.44 122 LEU A CA 1
ATOM 1004 C C . LEU A 1 122 ? -27.081 2.672 54.989 1.00 95.44 122 LEU A C 1
ATOM 1006 O O . LEU A 1 122 ? -27.536 2.561 56.122 1.00 95.44 122 LEU A O 1
ATOM 1010 N N . GLU A 1 123 ? -26.049 3.464 54.704 1.00 94.56 123 GLU A N 1
ATOM 1011 C CA . GLU A 1 123 ? -25.379 4.325 55.682 1.00 94.56 123 GLU A CA 1
ATOM 1012 C C . GLU A 1 123 ? -26.354 5.338 56.284 1.00 94.56 123 GLU A C 1
ATOM 1014 O O . GLU A 1 123 ? -26.378 5.514 57.491 1.00 94.56 123 GLU A O 1
ATOM 1019 N N . THR A 1 124 ? -27.234 5.940 55.485 1.00 94.06 124 THR A N 1
ATOM 1020 C CA . THR A 1 124 ? -28.272 6.849 56.009 1.00 94.06 124 THR A CA 1
ATOM 1021 C C . THR A 1 124 ? -29.340 6.142 56.847 1.00 94.06 124 THR A C 1
ATOM 1023 O O . THR A 1 124 ? -29.917 6.756 57.739 1.00 94.06 124 THR A O 1
ATOM 1026 N N . LYS A 1 125 ? -29.628 4.862 56.577 1.00 93.62 125 LYS A N 1
ATOM 1027 C CA . LYS A 1 125 ? -30.626 4.077 57.327 1.00 93.62 125 LYS A CA 1
ATOM 1028 C C . LYS A 1 125 ? -30.085 3.455 58.614 1.00 93.62 125 LYS A C 1
ATOM 1030 O O . LYS A 1 125 ? -30.857 3.259 59.548 1.00 93.62 125 LYS A O 1
ATOM 1035 N N . PHE A 1 126 ? -28.808 3.081 58.639 1.00 91.12 126 PHE A N 1
ATOM 1036 C CA . PHE A 1 126 ? -28.217 2.257 59.702 1.00 91.12 126 PHE A CA 1
ATOM 1037 C C . PHE A 1 126 ? -26.919 2.825 60.290 1.00 91.12 126 PHE A C 1
ATOM 1039 O O . PHE A 1 126 ? -26.444 2.316 61.306 1.00 91.12 126 PHE A O 1
ATOM 1046 N N . GLY A 1 127 ? -26.331 3.846 59.670 1.00 73.19 127 GLY A N 1
ATOM 1047 C CA . GLY A 1 127 ? -25.239 4.618 60.248 1.00 73.19 127 GLY A CA 1
ATOM 1048 C C . GLY A 1 127 ? -25.780 5.489 61.377 1.00 73.19 127 GLY A C 1
ATOM 1049 O O . GLY A 1 127 ? -26.761 6.205 61.192 1.00 73.19 127 GLY A O 1
ATOM 1050 N N . ARG A 1 128 ? -25.179 5.359 62.561 1.00 59.38 128 ARG A N 1
ATOM 1051 C CA . ARG A 1 128 ? -25.419 6.252 63.701 1.00 59.38 128 ARG A CA 1
ATOM 1052 C C . ARG A 1 128 ? -24.785 7.611 63.460 1.00 59.38 128 ARG A C 1
ATOM 1054 O O . ARG A 1 128 ? -23.654 7.618 62.924 1.00 59.38 128 ARG A O 1
#

Organism: Nitrosopumilus maritimus (strain SCM1) (NCBI:txid436308)